Protein AF-A0A964AXH3-F1 (afdb_monomer)

Secondary structure (DSSP, 8-state):
-PBPTTTSSBTTS------HHHHHHHHHHHHHHHHHHHHHHHHHHHHHHHHTT----HHHHHHHHHHHHHHGGGTTSSPPEEETTTEEE-HHHHHHHHHHHHHHHHHHHHHHHHHHHHHHHHHHHHHHHHHHHHHHHHHHHHHHHHHHHHHT-S-TTSSTTS-------

Mean predicted aligned error: 13.54 Å

Foldseek 3Di:
DDQDPVQRFPPPPDDDDLPVVLVVVLVVLVVVLVVLVVLLVLLVLLQVCLQVVHDDDPVNVVSVVVNCVLLVVQPPVDPWDADPDRGIGPVSSVVSSVVSVVVSVVSVVVSVVSVVVSVVVVVVVVVVSVVRVVVVVVVVVVVVVVVVVVVVPPDPVVVVVPPDDDDDD

Solvent-accessible surface area (backbone atoms only — not comparable to full-atom values): 9749 Å² total; per-residue (Å²): 132,61,61,34,88,92,76,70,39,57,70,85,62,81,78,83,69,83,58,67,66,64,60,50,50,53,53,53,54,50,53,51,46,51,54,45,53,52,44,37,52,29,28,52,51,37,43,53,40,33,51,69,52,57,74,88,40,78,67,51,49,50,35,48,54,60,24,44,66,70,33,52,92,41,62,76,79,43,81,78,42,74,46,76,96,78,14,41,45,46,58,30,39,55,51,44,37,55,52,44,51,52,49,46,51,53,51,52,51,52,52,53,53,53,50,54,59,53,50,58,57,52,54,56,50,53,55,50,54,52,54,50,51,53,50,49,53,51,52,53,50,50,51,52,51,51,52,52,57,58,65,69,66,61,74,86,63,71,74,72,70,73,76,74,81,84,76,88,130

Radius of gyration: 37.93 Å; Cα contacts (8 Å, |Δi|>4): 114; chains: 1; bounding box: 70×44×129 Å

Structure (mmCIF, N/CA/C/O backbone):
data_AF-A0A964AXH3-F1
#
_entry.id   AF-A0A964AXH3-F1
#
loop_
_atom_site.group_PDB
_atom_site.id
_atom_site.type_symbol
_atom_site.label_atom_id
_atom_site.label_alt_id
_atom_site.label_comp_id
_atom_site.label_asym_id
_atom_site.label_entity_id
_atom_site.label_seq_id
_atom_site.pdbx_PDB_ins_code
_atom_site.Cartn_x
_atom_site.Cartn_y
_atom_site.Cartn_z
_atom_site.occupancy
_atom_site.B_iso_or_equiv
_atom_site.auth_seq_id
_atom_site.auth_comp_id
_atom_site.auth_asym_id
_atom_site.auth_atom_id
_atom_site.pdbx_PDB_model_num
ATOM 1 N N . MET A 1 1 ? -20.316 1.552 48.279 1.00 59.12 1 MET A N 1
ATOM 2 C CA . MET A 1 1 ? -20.198 1.224 46.843 1.00 59.12 1 MET A CA 1
ATOM 3 C C . MET A 1 1 ? -18.763 1.530 46.448 1.00 59.12 1 MET A C 1
ATOM 5 O O . MET A 1 1 ? -18.325 2.634 46.746 1.00 59.12 1 MET A O 1
ATOM 9 N N . ALA A 1 2 ? -18.001 0.561 45.933 1.00 73.12 2 ALA A N 1
ATOM 10 C CA . ALA A 1 2 ? -16.612 0.810 45.538 1.00 73.12 2 ALA A CA 1
ATOM 11 C C . ALA A 1 2 ? -16.597 1.662 44.259 1.00 73.12 2 ALA A C 1
ATOM 13 O O . ALA A 1 2 ? -17.322 1.347 43.314 1.00 73.12 2 ALA A O 1
ATOM 14 N N . ILE A 1 3 ? -15.826 2.746 44.273 1.00 67.38 3 ILE A N 1
ATOM 15 C CA . ILE A 1 3 ? -15.605 3.626 43.124 1.00 67.38 3 ILE A CA 1
ATOM 16 C C . ILE A 1 3 ? -14.322 3.154 42.432 1.00 67.38 3 ILE A C 1
ATOM 18 O O . ILE A 1 3 ? -13.320 2.916 43.103 1.00 67.38 3 ILE A O 1
ATOM 22 N N . ASP A 1 4 ? -14.367 2.982 41.116 1.00 71.19 4 ASP A N 1
ATOM 23 C CA . ASP A 1 4 ? -13.214 2.652 40.287 1.00 71.19 4 ASP A CA 1
ATOM 24 C C . ASP A 1 4 ? -12.251 3.849 40.219 1.00 71.19 4 ASP A C 1
ATOM 26 O O . ASP A 1 4 ? -12.646 4.966 39.891 1.00 71.19 4 ASP A O 1
ATOM 30 N N . GLU A 1 5 ? -10.978 3.614 40.535 1.00 74.56 5 GLU A N 1
ATOM 31 C CA . GLU A 1 5 ? -9.947 4.657 40.641 1.00 74.56 5 GLU A CA 1
ATOM 32 C C . GLU A 1 5 ? -9.601 5.300 39.287 1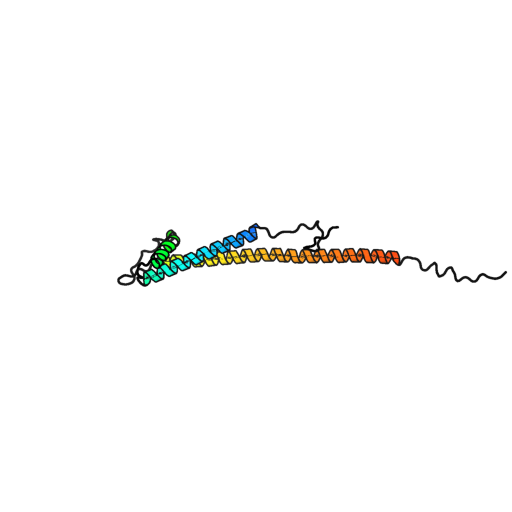.00 74.56 5 GLU A C 1
ATOM 34 O O . GLU A 1 5 ? -9.215 6.466 39.236 1.00 74.56 5 GLU A O 1
ATOM 39 N N . LYS A 1 6 ? -9.765 4.572 38.173 1.00 67.38 6 LYS A N 1
ATOM 40 C CA . LYS A 1 6 ? -9.429 5.075 36.832 1.00 67.38 6 LYS A CA 1
ATOM 41 C C . LYS A 1 6 ? -10.529 5.928 36.215 1.00 67.38 6 LYS A C 1
ATOM 43 O O . LYS A 1 6 ? -10.240 6.751 35.351 1.00 67.38 6 LYS A O 1
ATOM 48 N N . THR A 1 7 ? -11.773 5.706 36.617 1.00 69.75 7 THR A N 1
ATOM 49 C CA . THR A 1 7 ? -12.951 6.314 35.987 1.00 69.75 7 THR A CA 1
ATOM 50 C C . THR A 1 7 ? -13.746 7.200 36.951 1.00 69.75 7 THR A C 1
ATOM 52 O O . THR A 1 7 ? -14.488 8.078 36.515 1.00 69.75 7 THR A O 1
ATOM 55 N N . GLY A 1 8 ? -13.584 7.028 38.265 1.00 69.75 8 GLY A N 1
ATOM 56 C CA . GLY A 1 8 ? -14.381 7.724 39.277 1.00 69.75 8 GLY A CA 1
ATOM 57 C C . GLY A 1 8 ? -15.838 7.251 39.325 1.00 69.75 8 GLY A C 1
ATOM 58 O O . GLY A 1 8 ? -16.676 7.912 39.935 1.00 69.75 8 GLY A O 1
ATOM 59 N N . LEU A 1 9 ? -16.158 6.120 38.684 1.00 71.38 9 LEU A N 1
ATOM 60 C CA . LEU A 1 9 ? -17.505 5.559 38.593 1.00 71.38 9 LEU A CA 1
ATOM 61 C C . LEU A 1 9 ? -17.716 4.353 39.515 1.00 71.38 9 LEU A C 1
ATOM 63 O O . LEU A 1 9 ? -16.755 3.699 39.906 1.00 71.38 9 LEU A O 1
ATOM 67 N N . PRO A 1 10 ? -18.970 4.009 39.855 1.00 76.31 10 PRO A N 1
ATOM 68 C CA . PRO A 1 10 ? -19.286 2.771 40.559 1.00 76.31 10 PRO A CA 1
ATOM 69 C C . PRO A 1 10 ? -18.744 1.525 39.841 1.00 76.31 10 PRO A C 1
ATOM 71 O O . PRO A 1 10 ? -18.862 1.406 38.621 1.00 76.31 10 PRO A O 1
ATOM 74 N N . ASN A 1 11 ? -18.193 0.573 40.599 1.00 69.00 11 ASN A N 1
ATOM 75 C CA . ASN A 1 11 ? -17.600 -0.674 40.085 1.00 69.00 11 ASN A CA 1
ATOM 76 C C . ASN A 1 11 ? -18.611 -1.635 39.401 1.00 69.00 11 ASN A C 1
ATOM 78 O O . ASN A 1 11 ? -18.230 -2.654 38.839 1.00 69.00 11 ASN A O 1
ATOM 82 N N . ASP A 1 12 ? -19.913 -1.341 39.443 1.00 67.12 12 ASP A N 1
ATOM 83 C CA . ASP A 1 12 ? -20.956 -2.035 38.670 1.00 67.12 12 ASP A CA 1
ATOM 84 C C . ASP A 1 12 ? -21.179 -1.422 37.272 1.00 67.12 12 ASP A C 1
ATOM 86 O O . ASP A 1 12 ? -21.938 -1.966 36.463 1.00 67.12 12 ASP A O 1
ATOM 90 N N . SER A 1 13 ? -20.496 -0.318 36.942 1.00 64.62 13 SER A N 1
ATOM 91 C CA . SER A 1 13 ? -20.521 0.260 35.600 1.00 64.62 13 SER A CA 1
ATOM 92 C C . SER A 1 13 ? -19.757 -0.632 34.611 1.00 64.62 13 SER A C 1
ATOM 94 O O . SER A 1 13 ? -18.550 -0.850 34.692 1.00 64.62 13 SER A O 1
ATOM 96 N N . LYS A 1 14 ? -20.492 -1.203 33.651 1.00 64.38 14 LYS A N 1
ATOM 97 C CA . LYS A 1 14 ? -19.942 -2.077 32.609 1.00 64.38 14 LYS A CA 1
ATOM 98 C C . LYS A 1 14 ? -19.104 -1.237 31.637 1.00 64.38 14 LYS A C 1
ATOM 100 O O . LYS A 1 14 ? -19.656 -0.600 30.742 1.00 64.38 14 LYS A O 1
ATOM 105 N N . ILE A 1 15 ? -17.786 -1.218 31.829 1.00 60.94 15 ILE A N 1
ATOM 106 C CA . ILE A 1 15 ? -16.851 -0.464 30.985 1.00 60.94 15 ILE A CA 1
ATOM 107 C C . ILE A 1 15 ? -16.898 -1.038 29.563 1.00 60.94 15 ILE A C 1
ATOM 109 O O . ILE A 1 15 ? -16.583 -2.212 29.347 1.00 60.94 15 ILE A O 1
ATOM 113 N N . ILE A 1 16 ? -17.309 -0.230 28.584 1.00 63.81 16 ILE A N 1
ATOM 114 C CA . ILE A 1 16 ? -17.191 -0.595 27.173 1.00 63.81 16 ILE A CA 1
ATOM 115 C C . ILE A 1 16 ? -15.723 -0.364 26.824 1.00 63.81 16 ILE A C 1
ATOM 117 O O . ILE A 1 16 ? -15.257 0.760 26.729 1.00 63.81 16 ILE A O 1
ATOM 121 N N . SER A 1 17 ? -14.938 -1.435 26.750 1.00 65.00 17 SER A N 1
ATOM 122 C CA . SER A 1 17 ? -13.584 -1.321 26.220 1.00 65.00 17 SER A CA 1
ATOM 123 C C . SER A 1 17 ? -13.686 -1.231 24.702 1.00 65.00 17 SER A C 1
ATOM 125 O O . SER A 1 17 ? -14.394 -2.035 24.093 1.00 65.00 17 SER A O 1
ATOM 127 N N . VAL A 1 18 ? -12.987 -0.267 24.083 1.00 65.00 18 VAL A N 1
ATOM 128 C CA . VAL A 1 18 ? -12.891 -0.171 22.616 1.00 65.00 18 VAL A CA 1
ATOM 129 C C . VAL A 1 18 ? -12.550 -1.565 22.075 1.00 65.00 18 VAL A C 1
ATOM 131 O O . VAL A 1 18 ? -11.445 -2.048 22.363 1.00 65.00 18 VAL A O 1
ATOM 134 N N . PRO A 1 19 ? -13.463 -2.224 21.332 1.00 72.50 19 PRO A N 1
ATOM 135 C CA . PRO A 1 19 ? -13.295 -3.618 20.952 1.00 72.50 19 PRO A CA 1
ATOM 136 C C . PRO A 1 19 ? -11.947 -3.812 20.261 1.00 72.50 19 PRO A C 1
ATOM 138 O O . PRO A 1 19 ? -11.636 -3.106 19.298 1.00 72.50 19 PRO A O 1
ATOM 141 N N . GLY A 1 20 ? -11.132 -4.756 20.743 1.00 70.44 20 GLY A N 1
ATOM 142 C CA . GLY A 1 20 ? -9.764 -4.964 20.241 1.00 70.44 20 GLY A CA 1
ATOM 143 C C . GLY A 1 20 ? -9.695 -5.150 18.719 1.00 70.44 20 GLY A C 1
AT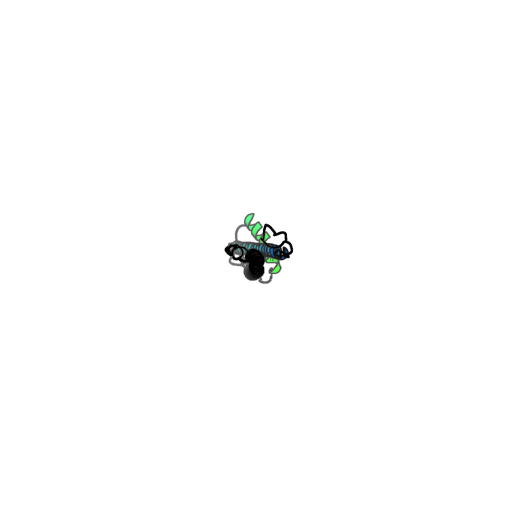OM 144 O O . GLY A 1 20 ? -8.750 -4.694 18.075 1.00 70.44 20 GLY A O 1
ATOM 145 N N . TYR A 1 21 ? -10.754 -5.710 18.132 1.00 73.31 21 TYR A N 1
ATOM 146 C CA . TYR A 1 21 ? -10.929 -5.902 16.692 1.00 73.31 21 TYR A CA 1
ATOM 147 C C . TYR A 1 21 ? -10.865 -4.598 15.881 1.00 73.31 21 TYR A C 1
ATOM 149 O O . TYR A 1 21 ? -10.309 -4.593 14.786 1.00 73.31 21 TYR A O 1
ATOM 157 N N . LEU A 1 22 ? -11.363 -3.476 16.417 1.00 74.12 22 LEU A N 1
ATOM 158 C CA . LEU A 1 22 ? -11.328 -2.181 15.723 1.00 74.12 22 LEU A CA 1
ATOM 159 C C . LEU A 1 22 ? -9.899 -1.627 15.638 1.00 74.12 22 LEU A C 1
ATOM 161 O O . LEU A 1 22 ? -9.496 -1.072 14.616 1.00 74.12 22 LEU A O 1
ATOM 165 N N . LYS A 1 23 ? -9.104 -1.822 16.698 1.00 76.94 23 LYS A N 1
ATOM 166 C CA . LYS A 1 23 ? -7.688 -1.423 16.725 1.00 76.94 23 LYS A CA 1
ATOM 167 C C . LYS A 1 23 ? -6.854 -2.294 15.789 1.00 76.94 23 LYS A C 1
ATOM 169 O O . LYS A 1 23 ? -6.027 -1.768 15.048 1.00 76.94 23 LYS A O 1
ATOM 174 N N . LEU A 1 24 ? -7.109 -3.603 15.794 1.00 82.44 24 LEU A N 1
ATOM 175 C CA . LEU A 1 24 ? -6.432 -4.553 14.917 1.00 82.44 24 LEU A CA 1
ATOM 176 C C . LEU A 1 24 ? -6.748 -4.282 13.440 1.00 82.44 24 LEU A C 1
ATOM 178 O O . LEU A 1 24 ? -5.832 -4.235 12.623 1.00 82.44 24 LEU A O 1
ATOM 182 N N . GLY A 1 25 ? -8.015 -4.003 13.117 1.00 84.31 25 GLY A N 1
ATOM 183 C CA . GLY A 1 25 ? -8.434 -3.621 11.769 1.00 84.31 25 GLY A CA 1
ATOM 184 C C . GLY A 1 25 ? -7.668 -2.407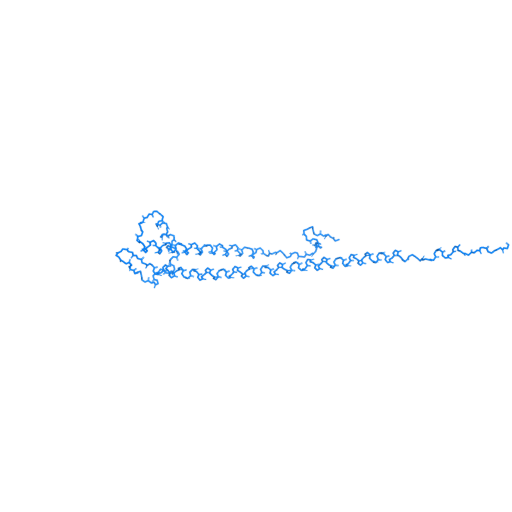 11.246 1.00 84.31 25 GLY A C 1
ATOM 185 O O . GLY A 1 25 ? -7.183 -2.430 10.121 1.00 84.31 25 GLY A O 1
ATOM 186 N N . LYS A 1 26 ? -7.451 -1.380 12.080 1.00 83.44 26 LYS A N 1
ATOM 187 C CA . LYS A 1 26 ? -6.660 -0.205 11.685 1.00 83.44 26 LYS A CA 1
ATOM 188 C C . LYS A 1 26 ? -5.212 -0.555 11.325 1.00 83.44 26 LYS A C 1
ATOM 190 O O . LYS A 1 26 ? -4.699 -0.045 10.333 1.00 83.44 26 LYS A O 1
ATOM 195 N N . ILE A 1 27 ? -4.566 -1.415 12.115 1.00 89.19 27 ILE A N 1
ATOM 196 C CA . ILE A 1 27 ? -3.180 -1.845 11.868 1.00 89.19 27 ILE A CA 1
ATOM 197 C C . ILE A 1 27 ? -3.099 -2.615 10.549 1.00 89.19 27 ILE A C 1
ATOM 199 O O . ILE A 1 27 ? -2.250 -2.309 9.716 1.00 89.19 27 ILE A O 1
ATOM 203 N N . ILE A 1 28 ? -4.013 -3.563 10.334 1.00 91.94 28 ILE A N 1
ATOM 204 C CA . ILE A 1 28 ? -4.066 -4.365 9.107 1.00 91.94 28 ILE A CA 1
ATOM 205 C C . ILE A 1 28 ? -4.263 -3.464 7.884 1.00 91.94 28 ILE A C 1
ATOM 207 O O . ILE A 1 28 ? -3.520 -3.575 6.911 1.00 91.94 28 ILE A O 1
ATOM 211 N N . THR A 1 29 ? -5.215 -2.530 7.940 1.00 90.12 29 THR A N 1
ATOM 212 C CA . THR A 1 29 ? -5.472 -1.608 6.828 1.00 90.12 29 THR A CA 1
ATOM 213 C C . THR A 1 29 ? -4.269 -0.704 6.548 1.00 90.12 29 THR A C 1
ATOM 215 O O . THR A 1 29 ? -3.971 -0.420 5.390 1.00 90.12 29 THR A O 1
ATOM 218 N N . TRP A 1 30 ? -3.536 -0.280 7.581 1.00 91.56 30 TRP A N 1
ATOM 219 C CA . TRP A 1 30 ? -2.322 0.520 7.410 1.00 91.56 30 TRP A CA 1
ATOM 220 C C . TRP A 1 30 ? -1.175 -0.279 6.777 1.00 91.56 30 TRP A C 1
ATOM 222 O O . TRP A 1 30 ? -0.519 0.217 5.863 1.00 91.56 30 TRP A O 1
ATOM 232 N N . LEU A 1 31 ? -0.978 -1.535 7.192 1.00 95.25 31 LEU A N 1
ATOM 233 C CA . LEU A 1 31 ? -0.007 -2.440 6.567 1.00 95.25 31 LEU A CA 1
ATOM 234 C C . LEU A 1 31 ? -0.329 -2.675 5.086 1.00 95.25 31 LEU A C 1
ATOM 236 O O . LEU A 1 31 ? 0.562 -2.582 4.243 1.00 95.25 31 LEU A O 1
ATOM 240 N N . LEU A 1 32 ? -1.604 -2.908 4.758 1.00 94.62 32 LEU A N 1
ATOM 241 C CA . LEU A 1 32 ? -2.059 -3.043 3.374 1.00 94.62 32 LEU A CA 1
ATOM 242 C C . LEU A 1 32 ? -1.789 -1.769 2.563 1.00 94.62 32 LEU A C 1
ATOM 244 O O . LEU A 1 32 ? -1.310 -1.844 1.434 1.00 94.62 32 LEU A O 1
ATOM 248 N N . TYR A 1 33 ? -2.065 -0.597 3.137 1.00 93.44 33 TYR A N 1
ATOM 249 C CA . TYR A 1 33 ? -1.798 0.680 2.482 1.00 93.44 33 TYR A CA 1
ATOM 250 C C . TYR A 1 33 ? -0.309 0.851 2.150 1.00 93.44 33 TYR A C 1
ATOM 252 O O . TYR A 1 33 ? 0.033 1.181 1.015 1.00 93.44 33 TYR A O 1
ATOM 260 N N . ILE A 1 34 ? 0.584 0.566 3.104 1.00 95.69 34 ILE A N 1
ATOM 261 C CA . ILE A 1 34 ? 2.038 0.624 2.885 1.00 95.69 34 ILE A CA 1
ATOM 262 C C . ILE A 1 34 ? 2.465 -0.347 1.788 1.00 95.69 34 ILE A C 1
ATOM 264 O O . ILE A 1 34 ? 3.245 0.030 0.917 1.00 95.69 34 ILE A O 1
ATOM 268 N N . TRP A 1 35 ? 1.936 -1.571 1.805 1.00 96.12 35 TRP A N 1
ATOM 269 C CA . TRP A 1 35 ? 2.226 -2.579 0.788 1.00 96.12 35 TRP A CA 1
ATOM 270 C C . TRP A 1 35 ? 1.853 -2.103 -0.623 1.00 96.12 35 TRP A C 1
ATOM 272 O O . TRP A 1 35 ? 2.646 -2.238 -1.555 1.00 96.12 35 TRP A O 1
ATOM 282 N N . ILE A 1 36 ? 0.676 -1.487 -0.780 1.00 95.31 36 ILE A N 1
ATOM 283 C CA . ILE A 1 36 ? 0.225 -0.932 -2.064 1.00 95.31 36 ILE A CA 1
ATOM 284 C C . ILE A 1 36 ? 1.155 0.197 -2.522 1.00 95.31 36 ILE A C 1
ATOM 286 O O . ILE A 1 36 ? 1.605 0.192 -3.667 1.00 95.31 36 ILE A O 1
ATOM 290 N N . ILE A 1 37 ? 1.477 1.147 -1.638 1.00 96.88 37 ILE A N 1
ATOM 291 C CA . ILE A 1 37 ? 2.363 2.274 -1.972 1.00 96.88 37 ILE A CA 1
ATOM 292 C C . ILE A 1 37 ? 3.766 1.787 -2.343 1.00 96.88 37 ILE A C 1
ATOM 294 O O . ILE A 1 37 ? 4.350 2.279 -3.307 1.00 96.88 37 ILE A O 1
ATOM 298 N N . PHE A 1 38 ? 4.291 0.791 -1.633 1.00 97.38 38 PHE A N 1
ATOM 299 C CA . PHE A 1 38 ? 5.564 0.165 -1.974 1.00 97.38 38 PHE A CA 1
ATOM 300 C C . PHE A 1 38 ? 5.541 -0.428 -3.392 1.00 97.38 38 PHE A C 1
ATOM 302 O O . PHE A 1 38 ? 6.444 -0.156 -4.185 1.00 97.38 38 PHE A O 1
ATOM 309 N N . GLY A 1 39 ? 4.475 -1.153 -3.748 1.00 95.88 39 GLY A N 1
ATOM 310 C CA . GLY A 1 39 ? 4.272 -1.676 -5.101 1.00 95.88 39 GLY A CA 1
ATOM 311 C C . GLY A 1 39 ? 4.224 -0.582 -6.172 1.00 95.88 39 GLY A C 1
ATOM 312 O O . GLY A 1 39 ? 4.886 -0.698 -7.203 1.00 95.88 39 GLY A O 1
ATOM 313 N N . VAL A 1 40 ? 3.508 0.517 -5.907 1.00 96.44 40 VAL A N 1
ATOM 314 C CA . VAL A 1 40 ? 3.443 1.687 -6.804 1.00 96.44 40 VAL A CA 1
ATOM 315 C C . VAL A 1 40 ? 4.831 2.272 -7.055 1.00 96.44 40 VAL A C 1
ATOM 317 O O . VAL A 1 40 ? 5.191 2.517 -8.205 1.00 96.44 40 VAL A O 1
ATOM 320 N N . VAL A 1 41 ? 5.630 2.461 -6.002 1.00 97.00 41 VAL A N 1
ATOM 321 C CA . VAL A 1 41 ? 6.997 2.988 -6.124 1.00 97.00 41 VAL A CA 1
ATOM 322 C C . VAL A 1 41 ? 7.873 2.041 -6.945 1.00 97.00 41 VAL A C 1
ATOM 324 O O . VAL A 1 41 ? 8.572 2.493 -7.851 1.00 97.00 41 VAL A O 1
ATOM 327 N N . MET A 1 42 ? 7.803 0.731 -6.693 1.00 96.69 42 MET A N 1
ATOM 328 C CA . MET A 1 42 ? 8.569 -0.266 -7.451 1.00 96.69 42 MET A CA 1
ATOM 329 C C . MET A 1 42 ? 8.189 -0.287 -8.938 1.00 96.69 42 MET A C 1
ATOM 331 O O . MET A 1 42 ? 9.069 -0.353 -9.796 1.00 96.69 42 MET A O 1
ATOM 335 N N . LEU A 1 43 ? 6.899 -0.187 -9.265 1.00 95.00 43 LEU A N 1
ATOM 336 C CA . LEU A 1 43 ? 6.422 -0.118 -10.651 1.00 95.00 43 LEU A CA 1
ATOM 337 C C . LEU A 1 43 ? 6.814 1.194 -11.342 1.00 95.00 43 LEU A C 1
ATOM 339 O O . LEU A 1 43 ? 7.167 1.186 -12.525 1.00 95.00 43 LEU A O 1
ATOM 343 N N . ALA A 1 44 ? 6.786 2.316 -10.621 1.00 94.69 44 ALA A N 1
ATOM 344 C CA . ALA A 1 44 ? 7.225 3.606 -11.145 1.00 94.69 44 ALA A CA 1
ATOM 345 C C . ALA A 1 44 ? 8.727 3.589 -11.462 1.00 94.69 44 ALA A C 1
ATOM 347 O O . ALA A 1 44 ? 9.126 3.964 -12.566 1.00 94.69 44 ALA A O 1
ATOM 348 N N . LEU A 1 45 ? 9.546 3.067 -10.541 1.00 94.75 45 LEU A N 1
ATOM 349 C CA . LEU A 1 45 ? 10.979 2.874 -10.759 1.00 94.75 45 LEU A CA 1
ATOM 350 C C . LEU A 1 45 ? 11.241 1.940 -11.941 1.00 94.75 45 LEU A C 1
ATOM 352 O O . LEU A 1 45 ? 12.032 2.287 -12.812 1.00 94.75 45 LEU A O 1
ATOM 356 N N . ARG A 1 46 ? 10.542 0.798 -12.025 1.00 92.12 46 ARG A N 1
ATOM 357 C CA . ARG A 1 46 ? 10.621 -0.110 -13.181 1.00 92.12 46 ARG A CA 1
ATOM 358 C C . ARG A 1 46 ? 10.382 0.648 -14.479 1.00 92.12 46 ARG A C 1
ATOM 360 O O . ARG A 1 46 ? 11.217 0.577 -15.369 1.00 92.12 46 ARG A O 1
ATOM 367 N N . THR A 1 47 ? 9.267 1.371 -14.570 1.00 90.81 47 THR A N 1
ATOM 368 C CA . THR A 1 47 ? 8.874 2.111 -15.778 1.00 90.81 47 THR A CA 1
ATOM 369 C C . THR A 1 47 ? 9.937 3.137 -16.167 1.00 90.81 47 THR A C 1
ATOM 371 O O . THR A 1 47 ? 10.311 3.219 -17.332 1.00 90.81 47 THR A O 1
ATOM 374 N N . PHE A 1 48 ? 10.472 3.876 -15.194 1.00 91.44 48 PHE A N 1
ATOM 375 C CA . PHE A 1 48 ? 11.511 4.879 -15.418 1.00 91.44 48 PHE A CA 1
ATOM 376 C C . PHE A 1 48 ? 12.846 4.271 -15.883 1.00 91.44 48 PHE A C 1
ATOM 378 O O . PHE A 1 48 ? 13.460 4.755 -16.835 1.00 91.44 48 PHE A O 1
ATOM 385 N N . LEU A 1 49 ? 13.289 3.183 -15.249 1.00 91.12 49 LEU A N 1
ATOM 386 C CA . LEU A 1 49 ? 14.536 2.495 -15.595 1.00 91.12 49 LEU A CA 1
ATOM 387 C C . LEU A 1 49 ? 14.452 1.818 -16.974 1.00 91.12 49 LEU A C 1
ATOM 389 O O . LEU A 1 49 ? 15.401 1.894 -17.753 1.00 91.12 49 LEU A O 1
ATOM 393 N N . LEU A 1 50 ? 13.299 1.227 -17.310 1.00 88.00 50 LEU A N 1
ATOM 394 C CA . LEU A 1 50 ? 13.022 0.656 -18.634 1.00 88.00 50 LEU A CA 1
ATOM 395 C C . LEU A 1 50 ? 13.001 1.734 -19.729 1.00 88.00 50 LEU A C 1
ATOM 397 O O . LEU A 1 50 ? 13.567 1.538 -20.804 1.00 88.00 50 LEU A O 1
ATOM 401 N N . ALA A 1 51 ? 12.373 2.881 -19.447 1.00 86.62 51 ALA A N 1
ATOM 402 C CA . ALA A 1 51 ? 12.276 4.000 -20.385 1.00 86.62 51 ALA A CA 1
ATOM 403 C C . ALA A 1 51 ? 13.640 4.627 -20.698 1.00 86.62 51 ALA A C 1
ATOM 405 O O . ALA A 1 51 ? 13.885 5.047 -21.824 1.00 86.62 51 ALA A O 1
ATOM 406 N N . THR A 1 52 ? 14.525 4.684 -19.703 1.00 87.44 52 THR A N 1
ATOM 407 C CA . THR A 1 52 ? 15.879 5.242 -19.838 1.00 87.44 52 THR A CA 1
ATOM 408 C C . THR A 1 52 ? 16.914 4.211 -20.294 1.00 87.44 52 THR A C 1
ATOM 410 O O . THR A 1 52 ? 18.085 4.556 -20.428 1.00 87.44 52 THR A O 1
ATOM 413 N N . SER A 1 53 ? 16.506 2.962 -20.562 1.00 85.88 53 SER A N 1
ATOM 414 C CA . SER A 1 53 ? 17.404 1.871 -20.966 1.00 85.88 53 SER A CA 1
ATOM 415 C C . SER A 1 53 ? 18.554 1.655 -19.96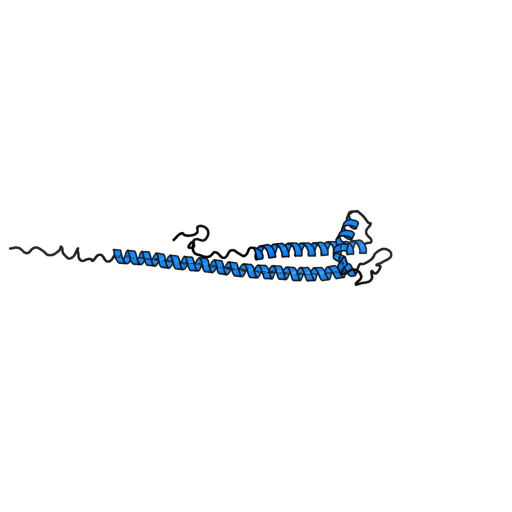4 1.00 85.88 53 SER A C 1
ATOM 417 O O . SER A 1 53 ? 19.707 1.465 -20.355 1.00 85.88 53 SER A O 1
ATOM 419 N N . ALA A 1 54 ? 18.247 1.715 -18.662 1.00 86.50 54 ALA A N 1
ATOM 420 C CA . ALA A 1 54 ? 19.236 1.632 -17.592 1.00 86.50 54 ALA A CA 1
ATOM 421 C C . ALA A 1 54 ? 20.005 0.297 -17.595 1.00 86.50 54 ALA A C 1
ATOM 423 O O . ALA A 1 54 ? 19.425 -0.774 -17.787 1.00 86.50 54 ALA A O 1
ATOM 424 N N . ASN A 1 55 ? 21.311 0.360 -17.311 1.00 89.38 55 ASN A N 1
ATOM 425 C CA . ASN A 1 55 ? 22.166 -0.824 -17.242 1.00 89.38 55 ASN A CA 1
ATOM 426 C C . ASN A 1 55 ? 21.726 -1.772 -16.106 1.00 89.38 55 ASN A C 1
ATOM 428 O O . ASN A 1 55 ? 21.439 -1.297 -15.000 1.00 89.38 55 ASN A O 1
ATOM 432 N N . PRO A 1 56 ? 21.727 -3.100 -16.331 1.00 88.00 56 PRO A N 1
ATOM 433 C CA . PRO A 1 56 ? 21.350 -4.090 -15.326 1.00 88.00 56 PRO A CA 1
ATOM 434 C C . PRO A 1 56 ? 22.432 -4.180 -14.244 1.00 88.00 56 PRO A C 1
ATOM 436 O O . PRO A 1 56 ? 23.422 -4.899 -14.352 1.00 88.00 56 PRO A O 1
ATOM 439 N N . THR A 1 57 ? 22.263 -3.371 -13.205 1.00 94.88 57 THR A N 1
ATOM 440 C CA . THR A 1 57 ? 23.035 -3.425 -11.961 1.00 94.88 57 THR A CA 1
ATOM 441 C C . THR A 1 57 ? 22.233 -4.178 -10.902 1.00 94.88 57 THR A C 1
ATOM 443 O O . THR A 1 57 ? 21.016 -4.308 -11.026 1.00 94.88 57 THR A O 1
ATOM 446 N N . THR A 1 58 ? 22.871 -4.589 -9.803 1.00 94.50 58 THR A N 1
ATOM 447 C CA . THR A 1 58 ? 22.197 -5.284 -8.688 1.00 94.50 58 THR A CA 1
ATOM 448 C C . THR A 1 58 ? 20.934 -4.562 -8.204 1.00 94.50 58 THR A C 1
ATOM 450 O O . THR A 1 58 ? 19.928 -5.199 -7.898 1.00 94.50 58 THR A O 1
ATOM 453 N N . PHE A 1 59 ? 20.960 -3.226 -8.162 1.00 94.31 59 PHE A N 1
ATOM 454 C CA . PHE A 1 59 ? 19.802 -2.418 -7.777 1.00 94.31 59 PHE A CA 1
ATOM 455 C C . PHE A 1 59 ? 18.682 -2.461 -8.826 1.00 94.31 59 PHE A C 1
ATOM 457 O O . PHE A 1 59 ? 17.517 -2.647 -8.482 1.00 94.31 59 PHE A O 1
ATOM 464 N N . VAL A 1 60 ? 19.029 -2.317 -10.105 1.00 93.81 60 VAL A N 1
ATOM 465 C CA . VAL A 1 60 ? 18.064 -2.349 -11.214 1.00 93.81 60 VAL A CA 1
ATOM 466 C C . VAL A 1 60 ? 17.393 -3.723 -11.301 1.00 93.81 60 VAL A C 1
ATOM 468 O O . VAL A 1 60 ? 16.169 -3.804 -11.392 1.00 93.81 60 VAL A O 1
ATOM 471 N N . ASP A 1 61 ? 18.166 -4.798 -11.150 1.00 94.00 61 ASP A N 1
ATOM 472 C CA . ASP A 1 61 ? 17.644 -6.165 -11.117 1.00 94.00 61 ASP A CA 1
ATOM 473 C C . ASP A 1 61 ? 16.713 -6.400 -9.924 1.00 94.00 61 ASP A C 1
ATOM 475 O O . ASP A 1 61 ? 15.665 -7.035 -10.069 1.00 94.00 61 ASP A O 1
ATOM 479 N N . PHE A 1 62 ? 17.053 -5.862 -8.747 1.00 95.38 62 PHE A N 1
ATOM 480 C CA . PHE A 1 62 ? 16.180 -5.907 -7.574 1.00 95.38 62 PHE A CA 1
ATOM 481 C C . PHE A 1 62 ? 14.837 -5.216 -7.842 1.00 95.38 62 PHE A C 1
ATOM 483 O O . PHE A 1 62 ? 13.783 -5.788 -7.545 1.00 95.38 62 PHE A O 1
ATOM 490 N N . VAL A 1 63 ? 14.853 -4.025 -8.449 1.00 95.38 63 VAL A N 1
ATOM 491 C CA . VAL A 1 63 ? 13.629 -3.299 -8.817 1.00 95.38 63 VAL A CA 1
ATOM 492 C C . VAL A 1 63 ? 12.818 -4.098 -9.834 1.00 95.38 63 VAL A C 1
ATOM 494 O O . VAL A 1 63 ? 11.611 -4.262 -9.656 1.00 95.38 63 VAL A O 1
ATOM 497 N N . TYR A 1 64 ? 13.441 -4.641 -10.882 1.00 92.25 64 TYR A N 1
ATOM 498 C CA . TYR A 1 64 ? 12.736 -5.411 -11.911 1.00 92.25 64 TYR A CA 1
ATOM 499 C C . TYR A 1 64 ? 12.128 -6.707 -11.386 1.00 92.25 64 TYR A C 1
ATOM 501 O O . TYR A 1 64 ? 11.013 -7.038 -11.786 1.00 92.25 64 TYR A O 1
ATOM 509 N N . ARG A 1 65 ? 12.813 -7.410 -10.477 1.00 93.75 65 ARG A N 1
ATOM 510 C CA . ARG A 1 65 ? 12.289 -8.616 -9.822 1.00 93.75 65 ARG A CA 1
ATOM 511 C C . ARG A 1 65 ? 11.132 -8.280 -8.890 1.00 93.75 65 ARG A C 1
ATOM 513 O O . ARG A 1 65 ? 10.059 -8.843 -9.043 1.00 93.75 65 ARG A O 1
ATOM 520 N N . THR A 1 66 ? 11.319 -7.310 -7.999 1.00 95.31 66 THR A N 1
ATOM 521 C CA . THR A 1 66 ? 10.289 -6.925 -7.022 1.00 95.31 66 THR A CA 1
ATOM 522 C C . THR A 1 66 ? 9.042 -6.384 -7.718 1.00 95.31 66 THR A C 1
ATOM 524 O O . THR A 1 66 ? 7.926 -6.785 -7.413 1.00 95.31 66 THR A O 1
ATOM 527 N N . SER A 1 67 ? 9.212 -5.507 -8.710 1.00 94.25 67 SER A N 1
ATOM 528 C CA . SER A 1 67 ? 8.094 -4.961 -9.491 1.00 94.25 67 SER A CA 1
ATOM 529 C C . SER A 1 67 ? 7.392 -6.000 -10.371 1.00 94.25 67 SER A C 1
ATOM 531 O O . SER A 1 67 ? 6.235 -5.790 -10.732 1.00 94.25 67 SER A O 1
ATOM 533 N N . ALA A 1 68 ? 8.049 -7.113 -10.724 1.00 92.06 68 ALA A N 1
ATOM 534 C CA . ALA A 1 68 ? 7.441 -8.155 -11.549 1.00 92.06 68 ALA A CA 1
ATOM 535 C C . ALA A 1 68 ? 6.265 -8.843 -10.845 1.00 92.06 68 ALA A C 1
ATOM 537 O O . ALA A 1 68 ? 5.288 -9.161 -11.524 1.00 92.06 68 ALA A O 1
ATOM 538 N N . ASP A 1 69 ? 6.333 -9.009 -9.522 1.00 94.00 69 ASP A N 1
ATOM 539 C CA . ASP A 1 69 ? 5.259 -9.606 -8.721 1.00 94.00 69 ASP A CA 1
ATOM 540 C C . ASP A 1 69 ? 4.021 -8.696 -8.703 1.00 94.00 69 ASP A C 1
ATOM 542 O O . ASP A 1 69 ? 2.901 -9.145 -8.944 1.00 94.00 69 ASP A O 1
ATOM 546 N N . PHE A 1 70 ? 4.218 -7.384 -8.532 1.00 93.56 70 PHE A N 1
ATOM 547 C CA . PHE A 1 70 ? 3.132 -6.395 -8.605 1.00 93.56 70 PHE A CA 1
ATOM 548 C C . PHE A 1 70 ? 2.568 -6.232 -10.025 1.00 93.56 70 PHE A C 1
ATOM 550 O O . PHE A 1 70 ? 1.402 -5.885 -10.200 1.00 93.56 70 PHE A O 1
ATOM 557 N N . LEU A 1 71 ? 3.375 -6.486 -11.057 1.00 92.75 71 LEU A N 1
ATOM 558 C CA . LEU A 1 71 ? 2.931 -6.427 -12.449 1.00 92.75 71 LEU A CA 1
ATOM 559 C C . LEU A 1 71 ? 2.159 -7.682 -12.879 1.00 92.75 71 LEU A C 1
ATOM 561 O O . LEU A 1 71 ? 1.371 -7.609 -13.820 1.00 92.75 71 LEU A O 1
ATOM 565 N N . GLN A 1 72 ? 2.383 -8.827 -12.227 1.00 91.94 72 GLN A N 1
ATOM 566 C CA . GLN A 1 72 ? 1.856 -10.136 -12.621 1.00 91.94 72 GLN A CA 1
ATOM 567 C C . GLN A 1 72 ? 0.362 -10.146 -13.003 1.00 91.94 72 GLN A C 1
ATOM 569 O O . GLN A 1 72 ? 0.065 -10.655 -14.086 1.00 91.94 72 GLN A O 1
ATOM 574 N N . PRO A 1 73 ? -0.577 -9.577 -12.217 1.00 90.38 73 PRO A N 1
ATOM 575 C CA . PRO A 1 73 ? -2.001 -9.599 -12.571 1.00 90.38 73 PRO A CA 1
ATOM 576 C C . PRO A 1 73 ? -2.356 -8.751 -13.802 1.00 90.38 73 PRO A C 1
ATOM 578 O O . PRO A 1 73 ? -3.391 -8.978 -14.420 1.00 90.38 73 PRO A O 1
ATOM 581 N N . PHE A 1 74 ? -1.511 -7.786 -14.170 1.00 90.19 74 PHE A N 1
ATOM 582 C CA . PHE A 1 74 ? -1.725 -6.885 -15.307 1.00 90.19 74 PHE A CA 1
ATOM 583 C C . PHE A 1 74 ? -0.832 -7.219 -16.506 1.00 90.19 74 PHE A C 1
ATOM 585 O O . PHE A 1 74 ? -0.863 -6.533 -17.531 1.00 90.19 74 PHE A O 1
ATOM 592 N N . ARG A 1 75 ? -0.008 -8.264 -16.389 1.00 85.25 75 ARG A N 1
ATOM 593 C CA . ARG A 1 75 ? 0.948 -8.652 -17.419 1.00 85.25 75 ARG A CA 1
ATOM 594 C C . ARG A 1 75 ? 0.203 -9.111 -18.673 1.00 85.25 75 ARG A C 1
ATOM 596 O O . ARG A 1 75 ? -0.631 -10.006 -18.616 1.00 85.25 75 ARG A O 1
ATOM 603 N N . GLY A 1 76 ? 0.554 -8.525 -19.816 1.00 81.56 76 GLY A N 1
ATOM 604 C CA . GLY A 1 76 ? -0.001 -8.905 -21.117 1.00 81.56 76 GLY A CA 1
ATOM 605 C C . GLY A 1 76 ? -1.337 -8.246 -21.471 1.00 81.56 76 GLY A C 1
ATOM 606 O O . GLY A 1 76 ? -1.857 -8.529 -22.545 1.00 81.56 76 GLY A O 1
ATOM 607 N N . ILE A 1 77 ? -1.871 -7.344 -20.632 1.00 84.88 77 ILE A N 1
ATOM 608 C CA . ILE A 1 77 ? -3.053 -6.533 -20.986 1.00 84.88 77 ILE A CA 1
ATOM 609 C C . ILE A 1 77 ? -2.730 -5.604 -22.161 1.00 84.88 77 ILE A C 1
ATOM 611 O O . ILE A 1 77 ? -3.545 -5.432 -23.065 1.00 84.88 77 ILE A O 1
ATOM 615 N N . PHE A 1 78 ? -1.524 -5.032 -22.166 1.00 82.94 78 PHE A N 1
ATOM 616 C CA . PHE A 1 78 ? -1.029 -4.220 -23.269 1.00 82.94 78 PHE A CA 1
ATOM 617 C C . PHE A 1 78 ? 0.227 -4.854 -23.871 1.00 82.94 78 PHE A C 1
ATOM 619 O O . PHE A 1 78 ? 1.106 -5.288 -23.118 1.00 82.94 78 PHE A O 1
ATOM 626 N N . PRO A 1 79 ? 0.355 -4.890 -25.211 1.00 70.44 79 PRO A N 1
ATOM 627 C CA . PRO A 1 79 ? 1.593 -5.311 -25.849 1.00 70.44 79 PRO A CA 1
ATOM 628 C C . PRO A 1 79 ? 2.712 -4.330 -25.482 1.00 70.44 79 PRO A C 1
ATOM 630 O O . PRO A 1 79 ? 2.525 -3.112 -25.548 1.00 70.44 79 PRO A O 1
ATOM 633 N N . SER A 1 80 ? 3.878 -4.850 -25.103 1.00 65.94 80 SER A N 1
ATOM 634 C CA . SER A 1 80 ? 5.078 -4.044 -24.875 1.00 65.94 80 SER A CA 1
ATOM 635 C C . SER A 1 80 ? 5.474 -3.360 -26.182 1.00 65.94 80 SER A C 1
ATOM 637 O O . SER A 1 80 ? 5.728 -4.027 -27.185 1.00 65.94 80 SER A O 1
ATOM 639 N N . LYS A 1 81 ? 5.509 -2.023 -26.184 1.00 64.19 81 LYS A N 1
ATOM 640 C CA . LYS A 1 81 ? 5.945 -1.243 -27.347 1.00 64.19 81 LYS A CA 1
ATOM 641 C C . LYS A 1 81 ? 7.370 -0.729 -27.122 1.00 64.19 81 LYS A C 1
ATOM 643 O O . LYS A 1 81 ? 7.645 -0.195 -26.042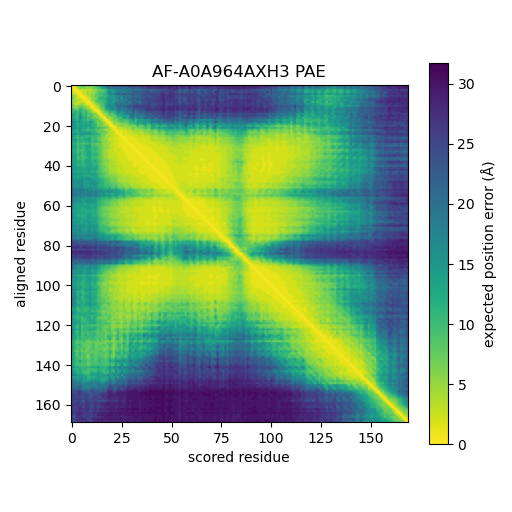 1.00 64.19 81 LYS A O 1
ATOM 648 N N . PRO A 1 82 ? 8.274 -0.883 -28.105 1.00 64.38 82 PRO A N 1
ATOM 649 C CA . PRO A 1 82 ? 9.592 -0.272 -28.031 1.00 64.38 82 PRO A CA 1
ATOM 650 C C . PRO A 1 82 ? 9.454 1.255 -28.024 1.00 64.38 82 PRO A C 1
ATOM 652 O O . PRO A 1 82 ? 8.564 1.820 -28.665 1.00 64.38 82 PRO A O 1
ATOM 655 N N . VAL A 1 83 ? 10.331 1.915 -27.279 1.00 56.00 83 VAL A N 1
ATOM 656 C CA . VAL A 1 83 ? 10.448 3.370 -27.185 1.00 56.00 83 VAL A CA 1
ATOM 657 C C . VAL A 1 83 ? 11.883 3.730 -27.532 1.00 56.00 83 VAL A C 1
ATOM 659 O O . VAL A 1 83 ? 12.779 3.659 -26.696 1.00 56.00 83 VAL A O 1
ATOM 662 N N . GLY A 1 84 ? 12.097 4.070 -28.803 1.00 58.50 84 GLY A N 1
ATOM 663 C CA . GLY A 1 84 ? 13.424 4.307 -29.375 1.00 58.50 84 GLY A CA 1
ATOM 664 C C . GLY A 1 84 ? 14.107 3.025 -29.867 1.00 58.50 84 GLY A C 1
ATOM 665 O O . GLY A 1 84 ? 13.436 2.048 -30.194 1.00 58.50 84 GLY A O 1
ATOM 666 N N . GLU A 1 85 ? 15.441 3.048 -29.943 1.00 55.62 85 GLU A N 1
ATOM 667 C CA . GLU A 1 85 ? 16.255 1.935 -30.464 1.00 55.62 85 GLU A CA 1
ATOM 668 C C . GLU A 1 85 ? 16.510 0.825 -29.427 1.00 55.62 85 GLU A C 1
ATOM 670 O O . GLU A 1 85 ? 16.674 -0.333 -29.806 1.00 55.62 85 GLU A O 1
ATOM 675 N N . THR A 1 86 ? 16.512 1.145 -28.124 1.00 57.78 86 THR A N 1
ATOM 676 C CA . THR A 1 86 ? 16.829 0.177 -27.049 1.00 57.78 86 THR A CA 1
ATOM 677 C C . THR A 1 86 ? 15.879 0.204 -25.844 1.00 57.78 86 THR A C 1
ATOM 679 O O . THR A 1 86 ? 15.871 -0.743 -25.058 1.00 57.78 86 THR A O 1
ATOM 682 N N . GLY A 1 87 ? 15.081 1.264 -25.674 1.00 59.66 87 GLY A N 1
ATOM 683 C CA . GLY A 1 87 ? 14.151 1.416 -24.552 1.00 59.66 87 GLY A CA 1
ATOM 684 C C . GLY A 1 87 ? 12.816 0.709 -24.792 1.00 59.66 87 GLY A C 1
ATOM 685 O O . GLY A 1 87 ? 12.354 0.591 -25.925 1.00 59.66 87 GLY A O 1
ATOM 686 N N . TYR A 1 88 ? 12.150 0.266 -23.724 1.00 71.62 88 TYR A N 1
ATOM 687 C CA . TYR A 1 88 ? 10.801 -0.315 -23.790 1.00 71.62 88 TYR A CA 1
ATOM 688 C C . TYR A 1 88 ? 9.914 0.371 -22.756 1.00 71.62 88 TYR A C 1
ATOM 690 O O . TYR A 1 88 ? 10.210 0.290 -21.570 1.00 71.62 88 TYR A O 1
ATOM 698 N N . LEU A 1 89 ? 8.811 1.015 -23.157 1.00 75.62 89 LEU A N 1
ATOM 699 C CA . LEU A 1 89 ? 7.815 1.468 -22.178 1.00 75.62 89 LEU A CA 1
ATOM 700 C C . LEU A 1 89 ? 6.822 0.345 -21.902 1.00 75.62 89 LEU A C 1
ATOM 702 O O . LEU A 1 89 ? 6.060 -0.087 -22.769 1.00 75.62 89 LEU A O 1
ATOM 706 N N . ASP A 1 90 ? 6.810 -0.098 -20.650 1.00 81.38 90 ASP A N 1
ATOM 707 C CA . ASP A 1 90 ? 5.855 -1.074 -20.148 1.00 81.38 90 ASP A CA 1
ATOM 708 C C . ASP A 1 90 ? 4.528 -0.371 -19.814 1.00 81.38 90 ASP A C 1
ATOM 710 O O . ASP A 1 90 ? 4.287 0.072 -18.690 1.00 81.38 90 ASP A O 1
ATOM 714 N N . VAL A 1 91 ? 3.658 -0.237 -20.821 1.00 86.12 91 VAL A N 1
ATOM 715 C CA . VAL A 1 91 ? 2.319 0.366 -20.668 1.00 86.12 91 VAL A CA 1
ATOM 716 C C . VAL A 1 91 ? 1.489 -0.387 -19.620 1.00 86.12 91 VAL A C 1
ATOM 718 O O . VAL A 1 91 ? 0.698 0.225 -18.903 1.00 86.12 91 VAL A O 1
ATOM 721 N N . SER A 1 92 ? 1.719 -1.696 -19.466 1.00 89.56 92 SER A N 1
ATOM 722 C CA . SER A 1 92 ? 1.067 -2.502 -18.429 1.00 89.56 92 SER A CA 1
ATOM 723 C C . SER A 1 92 ? 1.500 -2.071 -17.024 1.00 89.56 92 SER A C 1
ATOM 725 O O . SER A 1 92 ? 0.666 -2.033 -16.122 1.00 89.56 92 SER A O 1
ATOM 727 N N . ALA A 1 93 ? 2.762 -1.673 -16.832 1.00 90.38 93 ALA A N 1
ATOM 728 C CA . ALA A 1 93 ? 3.241 -1.142 -15.554 1.00 90.38 93 ALA A CA 1
ATOM 729 C C . ALA A 1 93 ? 2.637 0.230 -15.225 1.00 90.38 93 ALA A C 1
ATOM 731 O O . ALA A 1 93 ? 2.236 0.461 -14.086 1.00 90.38 93 ALA A O 1
ATOM 732 N N . ILE A 1 94 ? 2.492 1.112 -16.219 1.00 91.00 94 ILE A N 1
ATOM 733 C CA . ILE A 1 94 ? 1.814 2.408 -16.039 1.00 91.00 94 ILE A CA 1
ATOM 734 C C . ILE A 1 94 ? 0.348 2.198 -15.652 1.00 91.00 94 ILE A C 1
ATOM 736 O O . ILE A 1 94 ? -0.150 2.823 -14.716 1.00 91.00 94 ILE A O 1
ATOM 740 N N . PHE A 1 95 ? -0.339 1.282 -16.334 1.00 92.50 95 PHE A N 1
ATOM 741 C CA . PHE A 1 95 ? -1.709 0.923 -15.993 1.00 92.50 95 PHE A CA 1
ATOM 742 C C . PHE A 1 95 ? -1.814 0.356 -14.570 1.00 92.50 95 PHE A C 1
ATOM 744 O O . PHE A 1 95 ? -2.668 0.793 -13.798 1.00 92.50 95 PHE A O 1
ATOM 751 N N . ALA A 1 96 ? -0.907 -0.546 -14.188 1.00 94.12 96 ALA A N 1
ATOM 752 C CA . ALA A 1 96 ? -0.850 -1.098 -12.839 1.00 94.12 96 ALA A CA 1
ATOM 753 C C . ALA A 1 96 ? -0.684 0.001 -11.775 1.00 94.12 96 ALA A C 1
ATOM 755 O O . ALA A 1 96 ? -1.386 -0.025 -10.767 1.00 94.12 96 ALA A O 1
ATOM 756 N N . ILE A 1 97 ? 0.169 1.007 -12.013 1.00 94.94 97 ILE A N 1
ATOM 757 C CA . ILE A 1 97 ? 0.324 2.167 -11.117 1.00 94.94 97 ILE A CA 1
ATOM 758 C C . ILE A 1 97 ? -1.015 2.878 -10.911 1.00 94.94 97 ILE A C 1
ATOM 760 O O . ILE A 1 97 ? -1.403 3.119 -9.771 1.00 94.94 97 ILE A O 1
ATOM 764 N N . ILE A 1 98 ? -1.740 3.184 -11.990 1.00 95.38 98 ILE A N 1
ATOM 765 C CA . ILE A 1 98 ? -3.034 3.878 -11.911 1.00 95.38 98 ILE A CA 1
ATOM 766 C C . ILE A 1 98 ? -4.031 3.057 -11.088 1.00 95.38 98 ILE A C 1
ATOM 768 O O . ILE A 1 98 ? -4.669 3.587 -10.178 1.00 95.38 98 ILE A O 1
ATOM 772 N N . ILE A 1 99 ? -4.133 1.755 -11.360 1.00 96.31 99 ILE A N 1
ATOM 773 C CA . ILE A 1 99 ? -5.032 0.860 -10.627 1.00 96.31 99 ILE A CA 1
ATOM 774 C C . ILE A 1 99 ? -4.658 0.802 -9.144 1.00 96.31 99 ILE A C 1
ATOM 776 O O . ILE A 1 99 ? -5.525 0.967 -8.284 1.00 96.31 99 ILE A O 1
ATOM 780 N N . TYR A 1 100 ? -3.377 0.641 -8.817 1.00 95.88 100 TYR A N 1
ATOM 781 C CA . TYR A 1 100 ? -2.929 0.624 -7.428 1.00 95.88 100 TYR A CA 1
ATOM 782 C C . TYR A 1 100 ? -3.134 1.962 -6.712 1.00 95.88 100 TYR A C 1
ATOM 784 O O . TYR A 1 100 ? -3.450 1.955 -5.525 1.00 95.88 100 TYR A O 1
ATOM 792 N N . LEU A 1 101 ? -3.036 3.102 -7.401 1.00 96.31 101 LEU A N 1
ATOM 793 C CA . LEU A 1 101 ? -3.372 4.410 -6.828 1.00 96.31 101 LEU A CA 1
ATOM 794 C C . LEU A 1 101 ? -4.868 4.526 -6.501 1.00 96.31 101 LEU A C 1
ATOM 796 O O . LEU A 1 101 ? -5.223 5.050 -5.444 1.00 96.31 101 LEU A O 1
ATOM 800 N N . ILE A 1 102 ? -5.746 3.985 -7.351 1.00 96.56 102 ILE A N 1
ATOM 801 C CA . ILE A 1 102 ? -7.188 3.912 -7.068 1.00 96.56 102 ILE A CA 1
ATOM 802 C C . ILE A 1 102 ? -7.444 3.018 -5.847 1.00 96.56 102 ILE A C 1
ATOM 804 O O . ILE A 1 102 ? -8.196 3.400 -4.948 1.00 96.56 102 ILE A O 1
ATOM 808 N N . PHE A 1 103 ? -6.780 1.861 -5.759 1.00 95.12 103 PHE A N 1
ATOM 809 C CA . PHE A 1 103 ? -6.860 0.999 -4.576 1.00 95.12 103 PHE A CA 1
ATOM 810 C C . PHE A 1 103 ? -6.338 1.693 -3.317 1.00 95.12 103 PHE A C 1
ATOM 812 O O . PHE A 1 103 ? -6.984 1.620 -2.275 1.00 95.12 103 PHE A O 1
ATOM 819 N N . ALA A 1 104 ? -5.211 2.402 -3.396 1.00 93.00 104 ALA A N 1
ATOM 820 C CA . ALA A 1 104 ? -4.668 3.162 -2.275 1.00 93.00 104 ALA A CA 1
ATOM 821 C C . ALA A 1 104 ? -5.666 4.223 -1.792 1.00 93.00 104 ALA A C 1
ATOM 823 O O . ALA A 1 104 ? -5.885 4.366 -0.587 1.00 93.00 104 ALA A O 1
ATOM 824 N N . TRP A 1 105 ? -6.328 4.919 -2.721 1.00 94.38 105 TRP A N 1
ATOM 825 C CA . TRP A 1 105 ? -7.382 5.873 -2.394 1.00 94.38 105 TRP A CA 1
ATOM 826 C C . TRP A 1 105 ? -8.571 5.197 -1.698 1.00 94.38 105 TRP A C 1
ATOM 828 O O . TRP A 1 105 ? -8.988 5.659 -0.633 1.00 94.38 105 TRP A O 1
ATOM 838 N N . LEU A 1 106 ? -9.053 4.064 -2.215 1.00 93.81 106 LEU A N 1
ATOM 839 C CA . LEU A 1 106 ? -10.140 3.293 -1.602 1.00 93.81 106 LEU A CA 1
ATOM 840 C C . LEU A 1 106 ? -9.783 2.817 -0.185 1.00 93.81 106 LEU A C 1
ATOM 842 O O . LEU A 1 106 ? -10.567 2.982 0.750 1.00 93.81 106 LEU A O 1
ATOM 846 N N . VAL A 1 107 ? -8.575 2.282 -0.002 1.00 92.62 107 VAL A N 1
ATOM 847 C CA . VAL A 1 107 ? -8.063 1.854 1.307 1.00 92.62 107 VAL A CA 1
ATOM 848 C C . VAL A 1 107 ? -7.972 3.047 2.258 1.00 92.62 107 VAL A C 1
ATOM 850 O O . VAL A 1 107 ? -8.396 2.942 3.408 1.00 92.62 107 VAL A O 1
ATOM 853 N N . SER A 1 108 ? -7.508 4.207 1.784 1.00 90.25 108 SER A N 1
ATOM 854 C CA . SER A 1 108 ? -7.448 5.429 2.595 1.00 90.25 108 SER A CA 1
ATOM 855 C C . SER A 1 108 ? -8.834 5.895 3.058 1.00 90.25 108 SER A C 1
ATOM 857 O O . SER A 1 108 ? -8.993 6.317 4.206 1.00 90.25 108 SER A O 1
ATOM 859 N N . ALA A 1 109 ? -9.858 5.762 2.208 1.00 91.06 109 ALA A N 1
ATOM 860 C CA . ALA A 1 109 ? -11.241 6.036 2.577 1.00 91.06 109 ALA A CA 1
ATOM 861 C C . ALA A 1 109 ? -11.740 5.036 3.634 1.00 91.06 109 ALA A C 1
ATOM 863 O O . ALA A 1 109 ? -12.364 5.443 4.615 1.00 91.06 109 ALA A O 1
ATOM 864 N N . GLY A 1 110 ? -11.380 3.756 3.502 1.00 86.94 110 GLY A N 1
ATOM 865 C CA . GLY A 1 110 ? -11.643 2.728 4.512 1.00 86.94 110 GLY A CA 1
ATOM 866 C C . GLY A 1 110 ? -11.016 3.048 5.874 1.00 86.94 110 GLY A C 1
ATOM 867 O O . GLY A 1 110 ? -11.691 2.940 6.898 1.00 86.94 110 GLY A O 1
ATOM 868 N N . ILE A 1 111 ? -9.763 3.523 5.903 1.00 88.19 111 ILE A N 1
ATOM 869 C CA . ILE A 1 111 ? -9.093 3.970 7.141 1.00 88.19 111 ILE A CA 1
ATOM 870 C C . ILE A 1 111 ? -9.891 5.094 7.807 1.00 88.19 111 ILE A C 1
ATOM 872 O O . ILE A 1 111 ? -10.166 5.026 9.006 1.00 88.19 111 ILE A O 1
ATOM 876 N N . LYS A 1 112 ? -10.286 6.115 7.035 1.00 88.06 112 LYS A N 1
ATOM 877 C CA . LYS A 1 112 ? -11.063 7.255 7.547 1.00 88.06 112 LYS A CA 1
ATOM 878 C C . LYS A 1 112 ? -12.418 6.819 8.096 1.00 88.06 112 LYS A C 1
ATOM 880 O O . LYS A 1 112 ? -12.811 7.274 9.164 1.00 88.06 112 LYS A O 1
ATOM 885 N N . TYR A 1 113 ? -13.100 5.907 7.405 1.00 88.25 113 TYR A N 1
ATOM 886 C CA . TYR A 1 113 ? -14.380 5.362 7.850 1.00 88.25 113 TYR A CA 1
ATOM 887 C C . TYR A 1 113 ? -14.261 4.623 9.193 1.00 88.25 113 TYR A C 1
ATOM 889 O O . TYR A 1 113 ? -15.053 4.863 10.105 1.00 88.25 113 TYR A O 1
ATOM 897 N N . ILE A 1 114 ? -13.241 3.770 9.345 1.00 84.50 114 ILE A N 1
ATOM 898 C CA . ILE A 1 114 ? -12.980 3.056 10.604 1.00 84.50 114 ILE A CA 1
ATOM 899 C C . ILE A 1 114 ? -12.662 4.049 11.727 1.00 84.50 114 ILE A C 1
ATOM 901 O O . ILE A 1 114 ? -13.172 3.904 12.834 1.00 84.50 114 ILE A O 1
ATOM 905 N N . GLN A 1 115 ? -11.849 5.068 11.447 1.00 85.19 115 GLN A N 1
ATOM 906 C CA . GLN A 1 115 ? -11.482 6.079 12.436 1.00 85.19 115 GLN A CA 1
ATOM 907 C C . GLN A 1 115 ? -12.707 6.876 12.909 1.00 85.19 115 GLN A C 1
ATOM 909 O O . GLN A 1 115 ? -12.926 6.972 14.112 1.00 85.19 115 GLN A O 1
ATOM 914 N N . ALA A 1 116 ? -13.563 7.323 11.985 1.00 84.31 116 ALA A N 1
ATOM 915 C CA . ALA A 1 116 ? -14.805 8.021 12.317 1.00 84.31 116 ALA A CA 1
ATOM 916 C C . ALA A 1 116 ? -15.733 7.174 13.205 1.00 84.31 116 ALA A C 1
ATOM 918 O O . ALA A 1 116 ? -16.305 7.676 14.168 1.00 84.31 116 ALA A O 1
ATOM 919 N N . LYS A 1 117 ? -15.840 5.866 12.931 1.00 82.94 117 LYS A N 1
ATOM 920 C CA . LYS A 1 117 ? -16.611 4.940 13.776 1.00 82.94 117 LYS A CA 1
ATOM 921 C C . LYS A 1 117 ? -16.015 4.752 15.172 1.00 82.94 117 LYS A C 1
ATOM 923 O O . LYS A 1 117 ? -16.764 4.531 16.114 1.00 82.94 117 LYS A O 1
ATOM 928 N N . ILE A 1 118 ? -14.692 4.801 15.312 1.00 82.75 118 ILE A N 1
ATOM 929 C CA . ILE A 1 118 ? -14.025 4.682 16.616 1.00 82.75 118 ILE A CA 1
ATOM 930 C C . ILE A 1 118 ? -14.255 5.936 17.464 1.00 82.75 118 ILE A C 1
ATOM 932 O O . ILE A 1 118 ? -14.379 5.822 18.682 1.00 82.75 118 ILE A O 1
ATOM 936 N N . ASP A 1 119 ? -14.283 7.114 16.847 1.00 83.38 119 ASP A N 1
ATOM 937 C CA . ASP A 1 119 ? -14.379 8.374 17.584 1.00 83.38 119 ASP A CA 1
ATOM 938 C C . ASP A 1 119 ? -15.797 8.622 18.133 1.00 83.38 119 ASP A C 1
ATOM 940 O O . ASP A 1 119 ? -15.918 9.009 19.292 1.00 83.38 119 ASP A O 1
ATOM 944 N N . ASP A 1 120 ? -16.848 8.227 17.403 1.00 80.81 120 ASP A N 1
ATOM 945 C CA . ASP A 1 120 ? -18.242 8.242 17.897 1.00 80.81 120 ASP A CA 1
ATOM 946 C C . ASP A 1 120 ? -18.426 7.407 19.183 1.00 80.81 120 ASP A C 1
ATOM 948 O O . ASP A 1 120 ? -19.100 7.814 20.129 1.00 80.81 120 ASP A O 1
ATOM 952 N N . ILE A 1 121 ? -17.757 6.251 19.267 1.00 78.50 121 ILE A N 1
ATOM 953 C CA . ILE A 1 121 ? -17.823 5.376 20.449 1.00 78.50 121 ILE A CA 1
ATOM 954 C C . ILE A 1 121 ? -17.179 6.051 21.670 1.00 78.50 121 ILE A C 1
ATOM 956 O O . ILE A 1 121 ? -17.701 5.941 22.779 1.00 78.50 121 ILE A O 1
ATOM 960 N N . LYS A 1 122 ? -16.075 6.782 21.480 1.00 80.50 122 LYS A N 1
ATOM 961 C CA . LYS A 1 122 ? -15.378 7.476 22.575 1.00 80.50 122 LYS A CA 1
ATOM 962 C C . LYS A 1 122 ? -16.176 8.659 23.119 1.00 80.50 122 LYS A C 1
ATOM 964 O O . LYS A 1 122 ? -16.160 8.889 24.325 1.00 80.50 122 LYS A O 1
ATOM 969 N N . GLU A 1 123 ? -16.860 9.409 22.254 1.00 80.12 123 GLU A N 1
ATOM 970 C CA . GLU A 1 123 ? -17.680 10.553 22.681 1.00 80.12 123 GLU A CA 1
ATOM 971 C C . GLU A 1 123 ? -18.856 10.099 23.553 1.00 80.12 123 GLU A C 1
ATOM 973 O O . GLU A 1 123 ? -19.111 10.673 24.613 1.00 80.12 123 GLU A O 1
ATOM 978 N N . GLN A 1 124 ? -19.508 8.993 23.182 1.00 78.75 124 GLN A N 1
ATOM 979 C CA . GLN A 1 124 ? -20.577 8.415 23.999 1.00 78.75 124 GLN A CA 1
ATOM 980 C C . GLN A 1 124 ? -20.093 7.950 25.376 1.00 78.75 124 GLN A C 1
ATOM 982 O O . GLN A 1 124 ? -20.844 8.021 26.352 1.00 78.75 124 GLN A O 1
ATOM 987 N N . GLU A 1 125 ? -18.863 7.446 25.472 1.00 74.75 125 GLU A N 1
ATOM 988 C CA . GLU A 1 125 ? -18.263 7.073 26.753 1.00 74.75 125 GLU A CA 1
ATOM 989 C C . GLU A 1 125 ? -18.034 8.307 27.635 1.00 74.75 125 GLU A C 1
ATOM 991 O O . GLU A 1 125 ? -18.431 8.290 28.801 1.00 74.75 125 GLU A O 1
ATOM 996 N N . ALA A 1 126 ? -17.493 9.396 27.077 1.00 79.62 126 ALA A N 1
ATOM 997 C CA . ALA A 1 126 ? -17.253 10.639 27.811 1.00 79.62 126 ALA A CA 1
ATOM 998 C C . ALA A 1 126 ? -18.550 11.232 28.392 1.00 79.62 126 ALA A C 1
ATOM 1000 O O . ALA A 1 126 ? -18.624 11.501 29.593 1.00 79.62 126 ALA A O 1
ATOM 1001 N N . GLU A 1 127 ? -19.615 11.328 27.588 1.00 82.62 127 GLU A N 1
ATOM 1002 C CA . GLU A 1 127 ? -20.905 11.840 28.069 1.00 82.62 127 GLU A CA 1
ATOM 1003 C C . GLU A 1 127 ? -21.525 10.963 29.164 1.00 82.62 127 GLU A C 1
ATOM 1005 O O . GLU A 1 127 ? -22.160 11.457 30.101 1.00 82.62 127 GLU A O 1
ATOM 1010 N N . ARG A 1 128 ? -21.392 9.635 29.053 1.00 78.12 128 ARG A N 1
ATOM 1011 C CA . ARG A 1 128 ? -21.931 8.708 30.060 1.00 78.12 128 ARG A CA 1
ATOM 1012 C C . ARG A 1 128 ? -21.214 8.872 31.391 1.00 78.12 128 ARG A C 1
ATOM 1014 O O . ARG A 1 128 ? -21.885 8.887 32.423 1.00 78.12 128 ARG A O 1
ATOM 1021 N N . ILE A 1 129 ? -19.890 9.006 31.361 1.00 80.19 129 ILE A N 1
ATOM 1022 C CA . ILE A 1 129 ? -19.056 9.210 32.549 1.00 80.19 129 ILE A CA 1
ATOM 1023 C C . ILE A 1 129 ? -19.493 10.486 33.282 1.00 80.19 129 ILE A C 1
ATOM 1025 O O . ILE A 1 129 ? -19.806 10.428 34.472 1.00 80.19 129 ILE A O 1
ATOM 1029 N N . GLU A 1 130 ? -19.642 11.602 32.565 1.00 84.31 130 GLU A N 1
ATOM 1030 C CA . GLU A 1 130 ? -20.082 12.876 33.148 1.00 84.31 130 GLU A CA 1
ATOM 1031 C C . GLU A 1 130 ? -21.497 12.803 33.739 1.00 84.31 130 GLU A C 1
ATOM 1033 O O . GLU A 1 130 ? -21.737 13.236 34.870 1.00 84.31 130 GLU A O 1
ATOM 1038 N N . ARG A 1 131 ? -22.455 12.205 33.015 1.00 83.88 131 ARG A N 1
ATOM 1039 C CA . ARG A 1 131 ? -23.843 12.063 33.497 1.00 83.88 131 ARG A CA 1
ATOM 1040 C C . ARG A 1 131 ? -23.927 11.225 34.769 1.00 83.88 131 ARG A C 1
ATOM 1042 O O . ARG A 1 131 ? -24.771 11.492 35.627 1.00 83.88 131 ARG A O 1
ATOM 1049 N N . LEU A 1 132 ? -23.097 10.193 34.883 1.00 82.38 132 LEU A N 1
ATOM 1050 C CA . LEU A 1 132 ? -23.068 9.320 36.052 1.00 82.38 132 LEU A CA 1
ATOM 1051 C C . LEU A 1 132 ? -22.444 10.036 37.256 1.00 82.38 132 LEU A C 1
ATOM 1053 O O . LEU A 1 132 ? -23.027 9.992 38.338 1.00 82.38 132 LEU A O 1
ATOM 1057 N N . GLN A 1 133 ? -21.361 10.790 37.056 1.00 83.00 133 GLN A N 1
ATOM 1058 C CA . GLN A 1 133 ? -20.780 11.643 38.098 1.00 83.00 133 GLN A CA 1
ATOM 1059 C C . GLN A 1 133 ? -21.77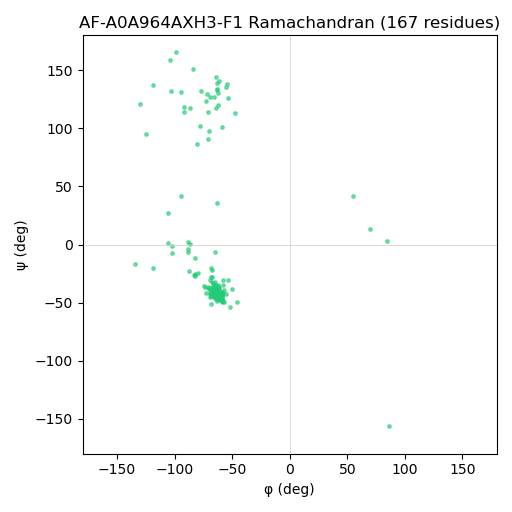2 12.716 38.578 1.00 83.00 133 GLN A C 1
ATOM 1061 O O . GLN A 1 133 ? -21.962 12.905 39.781 1.00 83.00 133 GLN A O 1
ATOM 1066 N N . ALA A 1 134 ? -22.484 13.376 37.658 1.00 84.44 134 ALA A N 1
ATOM 1067 C CA . ALA A 1 134 ? -23.500 14.371 38.003 1.00 84.44 134 ALA A CA 1
ATOM 1068 C C . ALA A 1 134 ? -24.634 13.780 38.856 1.00 84.44 134 ALA A C 1
ATOM 1070 O O . ALA A 1 134 ? -25.026 14.369 39.865 1.00 84.44 134 ALA A O 1
ATOM 1071 N N . LYS A 1 135 ? -25.133 12.589 38.500 1.00 83.62 135 LYS A N 1
ATOM 1072 C CA . LYS A 1 135 ? -26.156 11.886 39.291 1.00 83.62 135 LYS A CA 1
ATOM 1073 C C . LYS A 1 135 ? -25.661 11.541 40.693 1.00 83.62 135 LYS A C 1
ATOM 1075 O O . LYS A 1 135 ? -26.387 11.774 41.656 1.00 83.62 135 LYS A O 1
ATOM 1080 N N . GLN A 1 136 ? -24.423 11.070 40.822 1.00 81.75 136 GLN A N 1
ATOM 1081 C CA . GLN A 1 136 ? -23.834 10.778 42.129 1.00 81.75 136 GLN A CA 1
ATOM 1082 C C . GLN A 1 136 ? -23.734 12.017 43.015 1.00 81.75 136 GLN A C 1
ATOM 1084 O O . GLN A 1 136 ? -24.108 11.963 44.184 1.00 81.75 136 GLN A O 1
ATOM 1089 N N . MET A 1 137 ? -23.281 13.148 42.469 1.00 79.81 137 MET A N 1
ATOM 1090 C CA . MET A 1 137 ? -23.187 14.398 43.226 1.00 79.81 137 MET A CA 1
ATOM 1091 C C . MET A 1 137 ? -24.558 14.867 43.724 1.00 79.81 137 MET A C 1
ATOM 1093 O O . MET A 1 137 ? -24.680 15.342 44.854 1.00 79.81 137 MET A O 1
ATOM 1097 N N . LEU A 1 138 ? -25.605 14.706 42.909 1.00 84.31 138 LEU A N 1
ATOM 1098 C CA . LEU A 1 138 ? -26.977 15.029 43.305 1.00 84.31 138 LEU A CA 1
ATOM 1099 C C . LEU A 1 138 ? -27.481 14.105 44.418 1.00 84.31 138 LEU A C 1
ATOM 1101 O O . LEU A 1 138 ? -28.065 14.586 45.391 1.00 84.31 138 LEU A O 1
ATOM 1105 N N . GLU A 1 139 ? -27.224 12.801 44.319 1.00 84.06 139 GLU A N 1
ATOM 1106 C CA . GLU A 1 139 ? -27.589 11.840 45.362 1.00 84.06 139 GLU A CA 1
ATOM 1107 C C . GLU A 1 139 ? -26.846 12.119 46.671 1.00 84.06 139 GLU A C 1
ATOM 1109 O O . GLU A 1 139 ? -27.473 12.185 47.731 1.00 84.06 139 GLU A O 1
ATOM 1114 N N . GLN A 1 140 ? -25.543 12.385 46.610 1.00 81.12 140 GLN A N 1
ATOM 1115 C CA . GLN A 1 140 ? -24.718 12.707 47.773 1.00 81.12 140 GLN A CA 1
ATOM 1116 C C . GLN A 1 140 ? -25.173 14.020 48.427 1.00 81.12 140 GLN A C 1
ATOM 1118 O O . GLN A 1 140 ? -25.405 14.070 49.636 1.00 81.12 140 GLN A O 1
ATOM 1123 N N . ARG A 1 141 ? -25.436 15.060 47.623 1.00 79.50 141 ARG A N 1
ATOM 1124 C CA . ARG A 1 141 ? -26.019 16.325 48.093 1.00 79.50 141 ARG A CA 1
ATOM 1125 C C . ARG A 1 141 ? -27.383 16.107 48.744 1.00 79.50 141 ARG A C 1
ATOM 1127 O O . ARG A 1 141 ? -27.658 16.703 49.782 1.00 79.50 141 ARG A O 1
ATOM 1134 N N . SER A 1 142 ? -28.225 15.239 48.184 1.00 77.12 142 SER A N 1
ATOM 1135 C CA . SER A 1 142 ? -29.534 14.923 48.762 1.00 77.12 142 SER A CA 1
ATOM 1136 C C . SER A 1 142 ? -29.420 14.223 50.123 1.00 77.12 142 SER A C 1
ATOM 1138 O O . SER A 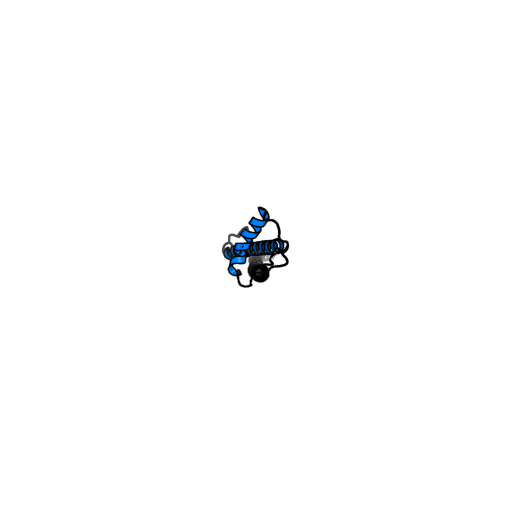1 142 ? -30.215 14.509 51.018 1.00 77.12 142 SER A O 1
ATOM 1140 N N . GLN A 1 143 ? -28.415 13.362 50.319 1.00 77.06 143 GLN A N 1
ATOM 1141 C CA . GLN A 1 143 ? -28.146 12.725 51.611 1.00 77.06 143 GLN A CA 1
ATOM 1142 C C . GLN A 1 143 ? -27.658 13.742 52.647 1.00 77.06 143 GLN A C 1
ATOM 1144 O O . GLN A 1 143 ? -28.186 13.776 53.759 1.00 77.06 143 GLN A O 1
ATOM 1149 N N . ILE A 1 144 ? -26.734 14.627 52.262 1.00 74.56 144 ILE A N 1
ATOM 1150 C CA . ILE A 1 144 ? -26.218 15.691 53.135 1.00 74.56 144 ILE A CA 1
ATOM 1151 C C . ILE A 1 144 ? -27.351 16.632 53.566 1.00 74.56 144 ILE A C 1
ATOM 1153 O O . ILE A 1 144 ? -27.469 16.943 54.752 1.00 74.56 144 ILE A O 1
ATOM 1157 N N . VAL A 1 145 ? -28.229 17.038 52.638 1.00 75.56 145 VAL A N 1
ATOM 1158 C CA . VAL A 1 145 ? -29.393 17.901 52.919 1.00 75.56 145 VAL A CA 1
ATOM 1159 C C . VAL A 1 145 ? -30.410 17.201 53.819 1.00 75.56 145 VAL A C 1
ATOM 1161 O O . VAL A 1 145 ? -30.923 17.814 54.755 1.00 75.56 145 VAL A O 1
ATOM 1164 N N . LYS A 1 146 ? -30.688 15.910 53.594 1.00 71.12 146 LYS A N 1
ATOM 1165 C CA . LYS A 1 146 ? -31.549 15.122 54.488 1.00 71.12 146 LYS A CA 1
ATOM 1166 C C . LYS A 1 146 ? -30.972 15.107 55.902 1.00 71.12 146 LYS A C 1
ATOM 1168 O O . LYS A 1 146 ? -31.684 15.443 56.841 1.00 71.12 146 LYS A O 1
ATOM 1173 N N . GLN A 1 147 ? -29.682 14.813 56.054 1.00 64.62 147 GLN A N 1
ATOM 1174 C CA . GLN A 1 147 ? -29.016 14.756 57.355 1.00 64.62 147 GLN A CA 1
ATOM 1175 C C . GLN A 1 147 ? -29.005 16.112 58.079 1.00 64.62 147 GLN A C 1
ATOM 1177 O O . GLN A 1 147 ? -29.340 16.174 59.259 1.00 64.62 147 GLN A O 1
ATOM 1182 N N . THR A 1 148 ? -28.732 17.212 57.374 1.00 60.72 148 THR A N 1
ATOM 1183 C CA . THR A 1 148 ? -28.819 18.568 57.955 1.00 60.72 148 THR A CA 1
ATOM 1184 C C . THR A 1 148 ? -30.254 18.974 58.303 1.00 60.72 148 THR A C 1
ATOM 1186 O O . THR A 1 148 ? -30.471 19.648 59.309 1.00 60.72 148 THR A O 1
ATOM 1189 N N . THR A 1 149 ? -31.253 18.506 57.550 1.00 58.19 149 THR A N 1
ATOM 1190 C CA . THR A 1 149 ? -32.678 18.737 57.851 1.00 58.19 149 THR A CA 1
ATOM 1191 C C . THR A 1 149 ? -33.142 17.972 59.100 1.00 58.19 149 THR A C 1
ATOM 1193 O O . THR A 1 149 ? -34.000 18.468 59.830 1.00 58.19 149 THR A O 1
ATOM 1196 N N . TYR A 1 150 ? -32.565 16.802 59.401 1.00 53.22 150 TYR A N 1
ATOM 1197 C CA . TYR A 1 150 ? -32.818 16.087 60.662 1.00 53.22 150 TYR A CA 1
ATOM 1198 C C . TYR A 1 150 ? -32.127 16.748 61.866 1.00 53.22 150 TYR A C 1
ATOM 1200 O O . TYR A 1 150 ? -32.726 16.819 62.935 1.00 53.22 150 TYR A O 1
ATOM 1208 N N . VAL A 1 151 ? -30.916 17.292 61.697 1.00 56.38 151 VAL A N 1
ATOM 1209 C CA . VAL A 1 151 ? -30.177 17.986 62.773 1.00 56.38 151 VAL A CA 1
ATOM 1210 C C . VAL A 1 151 ? -30.870 19.290 63.199 1.00 56.38 151 VAL A C 1
ATOM 1212 O O . VAL A 1 151 ? -30.909 19.611 64.386 1.00 56.38 151 VAL A O 1
ATOM 1215 N N . ASN A 1 152 ? -31.490 20.011 62.259 1.00 54.09 152 ASN A N 1
ATOM 1216 C CA . ASN A 1 152 ? -32.130 21.304 62.532 1.00 54.09 152 ASN A CA 1
ATOM 1217 C C . ASN A 1 152 ? -33.597 21.203 63.012 1.00 54.09 152 ASN A C 1
ATOM 1219 O O . ASN A 1 152 ? -34.234 22.213 63.298 1.00 54.09 152 ASN A O 1
ATOM 1223 N N . LYS A 1 153 ? -34.141 19.983 63.148 1.00 52.34 153 LYS A N 1
ATOM 1224 C CA . LYS A 1 153 ? -35.418 19.701 63.832 1.00 52.34 153 LYS A CA 1
ATOM 1225 C C . LYS A 1 153 ? -35.193 19.313 65.302 1.00 52.34 153 LYS A C 1
ATOM 1227 O O . LYS A 1 153 ? -35.836 18.403 65.811 1.00 52.34 153 LYS A O 1
ATOM 1232 N N . THR A 1 154 ? -34.298 19.995 66.014 1.00 49.84 154 THR A N 1
ATOM 1233 C CA . THR A 1 154 ? -34.343 19.984 67.486 1.00 49.84 154 THR A CA 1
ATOM 1234 C C . THR A 1 154 ? -35.195 21.179 67.894 1.00 49.84 154 THR A C 1
ATOM 1236 O O . THR A 1 154 ? -34.819 22.307 67.579 1.00 49.84 154 THR A O 1
ATOM 1239 N N . PRO A 1 155 ? -36.377 20.984 68.501 1.00 51.50 155 PRO A N 1
ATOM 1240 C CA . PRO A 1 155 ? -37.305 22.080 68.690 1.00 51.50 155 PRO A CA 1
ATOM 1241 C C . PRO A 1 155 ? -36.679 23.128 69.610 1.00 51.50 155 PRO A C 1
ATOM 1243 O O . PRO A 1 155 ? -36.175 22.816 70.693 1.00 51.50 155 PRO A O 1
ATOM 1246 N N . ALA A 1 156 ? -36.787 24.387 69.193 1.00 54.25 156 ALA A N 1
ATOM 1247 C CA . ALA A 1 156 ? -36.578 25.586 69.998 1.00 54.25 156 ALA A CA 1
ATOM 1248 C C . ALA A 1 156 ? -37.596 25.696 71.164 1.00 54.25 156 ALA A C 1
ATOM 1250 O O . ALA A 1 156 ? -38.057 26.777 71.508 1.00 54.25 156 ALA A O 1
ATOM 1251 N N . SER A 1 157 ? -37.983 24.572 71.777 1.00 54.09 157 SER A N 1
ATOM 1252 C CA . SER A 1 157 ? -38.932 24.473 72.886 1.00 54.09 157 SER A CA 1
ATOM 1253 C C . SER A 1 157 ? -38.256 24.278 74.247 1.00 54.09 157 SER A C 1
ATOM 1255 O O . SER A 1 157 ? -38.929 24.383 75.267 1.00 54.09 157 SER A O 1
ATOM 1257 N N . ARG A 1 158 ? -36.930 24.060 74.313 1.00 55.22 158 ARG A N 1
ATOM 1258 C CA . ARG A 1 158 ? -36.208 24.013 75.604 1.00 55.22 158 ARG A CA 1
ATOM 1259 C C . ARG A 1 158 ? -35.833 25.384 76.168 1.00 55.22 158 ARG A C 1
ATOM 1261 O O . ARG A 1 158 ? -35.718 25.502 77.381 1.00 55.22 158 ARG A O 1
ATOM 1268 N N . GLN A 1 159 ? -35.677 26.418 75.338 1.00 54.00 159 GLN A N 1
ATOM 1269 C CA . GLN A 1 159 ? -35.289 27.755 75.818 1.00 54.00 159 GLN A CA 1
ATOM 1270 C C . GLN A 1 159 ? -36.483 28.629 76.243 1.00 54.00 159 GLN A C 1
ATOM 1272 O O . GLN A 1 159 ? -36.319 29.492 77.097 1.00 54.00 159 GLN A O 1
ATOM 1277 N N . ALA A 1 160 ? -37.700 28.358 75.755 1.00 51.25 160 ALA A N 1
ATOM 1278 C CA . ALA A 1 160 ? -38.912 29.070 76.186 1.00 51.25 160 ALA A CA 1
ATOM 1279 C C . ALA A 1 160 ? -39.531 28.530 77.498 1.00 51.25 160 ALA A C 1
ATOM 1281 O O . ALA A 1 160 ? -40.399 29.174 78.082 1.00 51.25 160 ALA A O 1
ATOM 1282 N N . ALA A 1 161 ? -39.095 27.361 77.987 1.00 53.06 161 ALA A N 1
ATOM 1283 C CA . ALA A 1 161 ? -39.640 26.728 79.194 1.00 53.06 161 ALA A CA 1
ATOM 1284 C C . ALA A 1 161 ? -38.949 27.160 80.507 1.00 53.06 161 ALA A C 1
ATOM 1286 O O . ALA A 1 161 ? -39.408 26.789 81.584 1.00 53.06 161 ALA A O 1
ATOM 1287 N N . GLN A 1 162 ? -37.859 27.939 80.447 1.00 57.00 162 GLN A N 1
ATOM 1288 C CA . GLN A 1 162 ? -37.091 28.365 81.631 1.00 57.00 162 GLN A CA 1
ATOM 1289 C C . GLN A 1 162 ? -37.361 29.809 82.091 1.00 57.00 162 GLN A C 1
ATOM 1291 O O . GLN A 1 162 ? -36.815 30.230 83.106 1.00 57.00 162 GLN A O 1
ATOM 1296 N N . SER A 1 163 ? -38.225 30.568 81.410 1.00 55.22 163 SER A N 1
ATOM 1297 C CA . SER A 1 163 ? -38.474 31.987 81.709 1.00 55.22 163 SER A CA 1
ATOM 1298 C C . SER A 1 163 ? -39.816 32.274 82.400 1.00 55.22 163 SER A C 1
ATOM 1300 O O . SER A 1 163 ? -40.354 33.369 82.247 1.00 55.22 163 SER A O 1
ATOM 1302 N N . GLN A 1 164 ? -40.390 31.325 83.151 1.00 58.53 164 GLN A N 1
ATOM 1303 C CA . GLN A 1 164 ? -41.533 31.632 84.024 1.00 58.53 164 GLN A CA 1
ATOM 1304 C C . GLN A 1 164 ? -41.045 31.998 85.437 1.00 58.53 164 GLN A C 1
ATOM 1306 O O . GLN A 1 164 ? -40.431 31.161 86.103 1.00 58.53 164 GLN A O 1
ATOM 1311 N N . PRO A 1 165 ? -41.300 33.228 85.928 1.00 55.56 165 PRO A N 1
ATOM 1312 C CA . PRO A 1 165 ? -40.899 33.624 87.268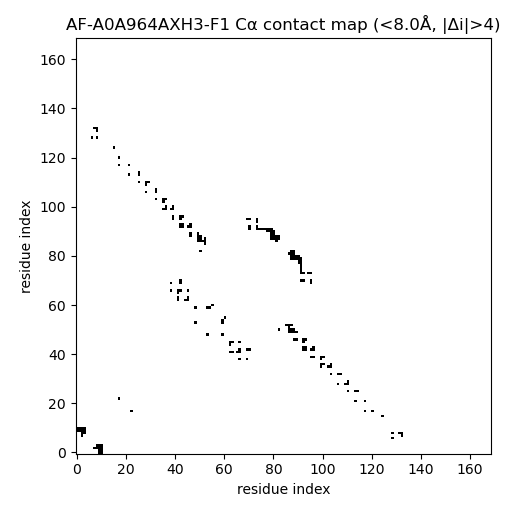 1.00 55.56 165 PRO A CA 1
ATOM 1313 C C . PRO A 1 165 ? -41.793 32.926 88.296 1.00 55.56 165 PRO A C 1
ATOM 1315 O O . PRO A 1 165 ? -43.019 33.055 88.285 1.00 55.56 165 PRO A O 1
ATOM 1318 N N . LYS A 1 166 ? -41.154 32.186 89.204 1.00 59.22 166 LYS A N 1
ATOM 1319 C CA . LYS A 1 166 ? -41.768 31.517 90.353 1.00 59.22 166 LYS A CA 1
ATOM 1320 C C . LYS A 1 166 ? -42.463 32.568 91.236 1.00 59.22 166 LYS A C 1
ATOM 1322 O O . LYS A 1 166 ? -41.805 33.313 91.960 1.00 59.22 166 LYS A O 1
ATOM 1327 N N . LYS A 1 167 ? -43.792 32.671 91.117 1.00 56.06 167 LYS A N 1
ATOM 1328 C CA . LYS A 1 167 ? -44.645 33.588 91.889 1.00 56.06 167 LYS A CA 1
ATOM 1329 C C . LYS A 1 167 ? -44.551 33.254 93.384 1.00 56.06 167 LYS A C 1
ATOM 1331 O O . LYS A 1 167 ? -44.691 32.097 93.767 1.00 56.06 167 LYS A O 1
ATOM 1336 N N . ARG A 1 168 ? -44.301 34.292 94.189 1.00 54.41 168 ARG A N 1
ATOM 1337 C CA . ARG A 1 168 ? -44.298 34.286 95.658 1.00 54.41 168 ARG A CA 1
ATOM 1338 C C . ARG A 1 168 ? -45.628 33.775 96.224 1.00 54.41 168 ARG A C 1
ATOM 1340 O O . ARG A 1 168 ? -46.674 34.265 95.804 1.00 54.41 168 ARG A O 1
ATOM 1347 N N . MET A 1 169 ? -45.535 32.907 97.228 1.00 52.97 169 MET A N 1
ATOM 1348 C CA . MET A 1 169 ? -46.416 32.816 98.397 1.00 52.97 169 MET A CA 1
ATOM 1349 C C . MET A 1 169 ? -45.572 32.336 99.572 1.00 52.97 169 MET A C 1
ATOM 1351 O O . MET A 1 169 ? -44.702 31.468 99.327 1.00 52.97 169 MET A O 1
#

Nearest PDB structures (foldseek):
  5wie-assembly2_H  TM=3.747E-01  e=4.593E+00  Rattus norvegicus
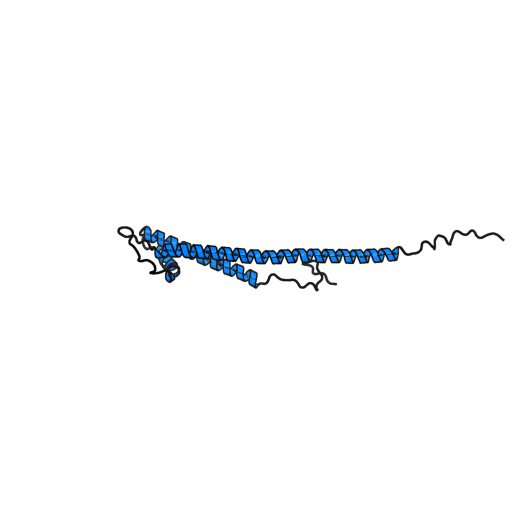
pLDDT: mean 79.69, std 14.08, range [49.84, 97.38]

Sequence (169 aa):
MAIDEKTGLPNDSKIISVPGYLKLGKIITWLLYIWIIFGVVMLALRTFLLATSANPTTFVDFVYRTSADFLQPFRGIFPSKPVGETGYLDVSAIFAIIIYLIFAWLVSAGIKYIQAKIDDIKEQEAERIERLQAKQMLEQRSQIVKQTTYVNKTPASRQAAQSQPKKRM